Protein AF-A0A6M4IQW7-F1 (afdb_monomer_lite)

Organism: NCBI:txid2732249

Radius of gyration: 16.72 Å; chains: 1; bounding box: 55×42×32 Å

Structure (mmCIF, N/CA/C/O backbone):
data_AF-A0A6M4IQW7-F1
#
_entry.id   AF-A0A6M4IQW7-F1
#
loop_
_atom_site.group_PDB
_atom_site.id
_atom_site.type_symbol
_atom_site.label_atom_id
_atom_site.label_alt_id
_atom_site.label_comp_id
_atom_site.label_asym_id
_atom_site.label_entity_id
_atom_site.label_seq_id
_atom_site.pdbx_PDB_ins_code
_atom_site.Cartn_x
_atom_site.Cartn_y
_atom_site.Cartn_z
_atom_site.occupancy
_atom_site.B_iso_or_equiv
_atom_site.auth_seq_id
_atom_site.auth_comp_id
_atom_site.auth_asym_id
_atom_site.auth_atom_id
_atom_site.pdbx_PDB_model_num
ATOM 1 N N . MET A 1 1 ? 18.652 -32.441 -15.002 1.00 40.41 1 MET A N 1
ATOM 2 C CA . MET A 1 1 ? 18.021 -31.488 -15.936 1.00 40.41 1 MET A CA 1
ATOM 3 C C . MET A 1 1 ? 16.992 -30.716 -15.132 1.00 40.41 1 MET A C 1
ATOM 5 O O . MET A 1 1 ? 15.949 -31.271 -14.826 1.00 40.41 1 MET A O 1
ATOM 9 N N . THR A 1 2 ? 17.340 -29.529 -14.636 1.00 50.03 2 THR A N 1
ATOM 10 C CA . THR A 1 2 ? 16.383 -28.664 -13.934 1.00 50.03 2 THR A CA 1
ATOM 11 C C . THR A 1 2 ? 15.533 -27.973 -14.982 1.00 50.03 2 THR A C 1
ATOM 13 O O . THR A 1 2 ? 16.012 -27.096 -15.697 1.00 50.03 2 THR A O 1
ATOM 16 N N . ASP A 1 3 ? 14.300 -28.446 -15.095 1.00 48.16 3 ASP A N 1
ATOM 17 C CA . ASP A 1 3 ? 13.227 -27.860 -15.885 1.00 48.16 3 ASP A CA 1
ATOM 18 C C . ASP A 1 3 ? 12.799 -26.553 -15.198 1.00 48.16 3 ASP A C 1
ATOM 20 O O . ASP A 1 3 ? 11.866 -26.506 -14.396 1.00 48.16 3 ASP A O 1
ATOM 24 N N . SER A 1 4 ? 13.603 -25.503 -15.374 1.00 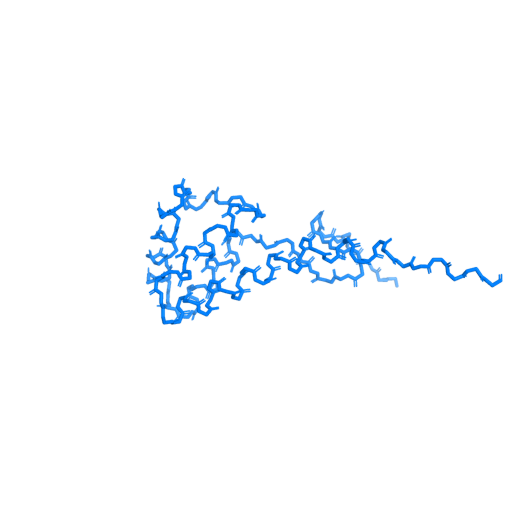54.91 4 SER A N 1
ATOM 25 C CA . SER A 1 4 ? 13.275 -24.178 -14.859 1.00 54.91 4 SER A CA 1
ATOM 26 C C . SER A 1 4 ? 12.244 -23.574 -15.796 1.00 54.91 4 SER A C 1
ATOM 28 O O . SER A 1 4 ? 12.590 -23.084 -16.872 1.00 54.91 4 SER A O 1
ATOM 30 N N . ALA A 1 5 ? 10.978 -23.622 -15.380 1.00 58.06 5 ALA A N 1
ATOM 31 C CA . ALA A 1 5 ? 9.914 -22.856 -16.010 1.00 58.06 5 ALA A CA 1
ATOM 32 C C . ALA A 1 5 ? 10.388 -21.406 -16.239 1.00 58.06 5 ALA A C 1
ATOM 34 O O . ALA A 1 5 ? 11.069 -20.849 -15.365 1.00 58.06 5 ALA A O 1
ATOM 35 N N . PRO A 1 6 ? 10.069 -20.797 -17.397 1.00 57.09 6 PRO A N 1
ATOM 36 C CA . PRO A 1 6 ? 10.473 -19.430 -17.670 1.00 57.09 6 PRO A CA 1
ATOM 37 C C . PRO A 1 6 ? 9.937 -18.525 -16.556 1.00 57.09 6 PRO A C 1
ATOM 39 O O . PRO A 1 6 ? 8.796 -18.705 -16.112 1.00 57.09 6 PRO A O 1
ATOM 42 N N . PRO A 1 7 ? 10.755 -17.582 -16.067 1.00 57.09 7 PRO A N 1
ATOM 43 C CA . PRO A 1 7 ? 10.317 -16.699 -15.009 1.00 57.09 7 PRO A CA 1
ATOM 44 C C . PRO A 1 7 ? 9.112 -15.871 -15.503 1.00 57.09 7 PRO A C 1
ATOM 46 O O . PRO A 1 7 ? 9.011 -15.598 -16.705 1.00 57.09 7 PRO A O 1
ATOM 49 N N . PRO A 1 8 ? 8.158 -15.519 -14.619 1.00 60.41 8 PRO A N 1
ATOM 50 C CA . PRO A 1 8 ? 6.973 -14.769 -15.016 1.00 60.41 8 PRO A CA 1
ATOM 51 C C . PRO A 1 8 ? 7.365 -13.483 -15.750 1.00 60.41 8 PRO A C 1
ATOM 53 O O . PRO A 1 8 ? 8.384 -12.876 -15.437 1.00 60.41 8 PRO A O 1
ATOM 56 N N . ALA A 1 9 ? 6.534 -13.050 -16.702 1.00 57.88 9 ALA A N 1
ATOM 57 C CA . ALA A 1 9 ? 6.839 -11.954 -17.632 1.00 57.88 9 ALA A CA 1
ATOM 58 C C . ALA A 1 9 ? 7.265 -10.620 -16.969 1.00 57.88 9 ALA A C 1
ATOM 60 O O . ALA A 1 9 ? 7.855 -9.779 -17.641 1.00 57.88 9 ALA A O 1
ATOM 61 N N . ASN A 1 10 ? 7.039 -10.456 -15.659 1.00 65.88 10 ASN A N 1
ATOM 62 C CA . ASN A 1 10 ? 7.346 -9.255 -14.880 1.00 65.88 10 ASN A CA 1
ATOM 63 C C . ASN A 1 10 ? 8.299 -9.560 -13.706 1.00 65.88 10 ASN A C 1
ATOM 65 O O . ASN A 1 10 ? 8.034 -9.186 -12.561 1.00 65.88 10 ASN A O 1
ATOM 69 N N . THR A 1 11 ? 9.381 -10.298 -13.966 1.00 73.25 11 THR A N 1
ATOM 70 C CA . THR A 1 11 ? 10.479 -10.484 -13.004 1.00 73.25 11 THR A CA 1
ATOM 71 C C . THR A 1 11 ? 11.766 -9.844 -13.479 1.00 73.25 11 THR A C 1
ATOM 73 O O . THR A 1 11 ? 12.075 -9.875 -14.669 1.00 73.25 11 THR A O 1
ATOM 76 N N . ILE A 1 12 ? 12.563 -9.343 -12.541 1.00 71.00 12 ILE A N 1
ATOM 77 C CA . ILE A 1 12 ? 13.886 -8.789 -12.838 1.00 71.00 12 ILE A CA 1
ATOM 78 C C . ILE A 1 12 ? 14.894 -9.948 -12.969 1.00 71.00 12 ILE A C 1
ATOM 80 O O . ILE A 1 12 ? 15.074 -10.686 -12.005 1.00 71.00 12 ILE A O 1
ATOM 84 N N . PRO A 1 13 ? 15.593 -10.137 -14.105 1.00 68.75 13 PRO A N 1
ATOM 85 C CA . PRO A 1 13 ? 16.574 -11.216 -14.254 1.00 68.75 13 PRO A CA 1
ATOM 86 C C . PRO A 1 13 ? 17.630 -11.214 -13.139 1.00 68.75 13 PRO A C 1
ATOM 88 O O . PRO A 1 13 ? 18.160 -10.167 -12.776 1.00 68.75 13 PRO A O 1
ATOM 91 N N . GLY A 1 14 ? 17.929 -12.387 -12.577 1.00 74.19 14 GLY A N 1
ATOM 92 C CA . GLY A 1 14 ? 18.855 -12.527 -11.442 1.00 74.19 14 GLY A CA 1
ATOM 93 C C . GLY A 1 14 ? 18.249 -12.197 -10.071 1.00 74.19 14 GLY A C 1
ATOM 94 O O . GLY A 1 14 ? 18.853 -12.525 -9.051 1.00 74.19 14 GLY A O 1
ATOM 95 N N . TYR A 1 15 ? 17.035 -11.640 -10.025 1.00 69.56 15 TYR A N 1
ATOM 96 C CA . TYR A 1 15 ? 16.298 -11.360 -8.797 1.00 69.56 15 TYR A CA 1
ATOM 97 C C . TYR A 1 15 ? 14.935 -12.057 -8.839 1.00 69.56 15 TYR A C 1
ATOM 99 O O . TYR A 1 15 ? 14.150 -11.880 -9.761 1.00 69.56 15 TYR A O 1
ATOM 107 N N . ASN A 1 16 ? 14.588 -12.825 -7.806 1.00 78.62 16 ASN A N 1
ATOM 108 C CA . ASN A 1 16 ? 13.254 -13.432 -7.706 1.00 78.62 16 ASN A CA 1
ATOM 109 C C . ASN A 1 16 ? 12.203 -12.409 -7.220 1.00 78.62 16 ASN A C 1
ATOM 111 O O . ASN A 1 16 ? 11.494 -12.636 -6.239 1.00 78.62 16 ASN A O 1
ATOM 115 N N . LEU A 1 17 ? 12.179 -11.233 -7.850 1.00 82.75 17 LEU A N 1
ATOM 116 C CA . LEU A 1 17 ? 11.282 -10.126 -7.541 1.00 82.75 17 LEU A CA 1
ATOM 117 C C . LEU A 1 17 ? 10.230 -10.013 -8.635 1.00 82.75 17 LEU A C 1
ATOM 119 O O . LEU A 1 17 ? 10.574 -9.885 -9.806 1.00 82.75 17 LEU A O 1
ATOM 123 N N . VAL A 1 18 ? 8.965 -10.036 -8.225 1.00 88.12 18 VAL A N 1
ATOM 124 C CA . VAL A 1 18 ? 7.792 -9.864 -9.088 1.00 88.12 18 VAL A CA 1
ATOM 125 C C . VAL A 1 18 ? 7.278 -8.434 -8.944 1.00 88.12 18 VAL A C 1
ATOM 127 O O . VAL A 1 18 ? 7.358 -7.862 -7.851 1.00 88.12 18 VAL A O 1
ATOM 130 N N . GLU A 1 19 ? 6.738 -7.873 -10.026 1.00 91.81 19 GLU A N 1
ATOM 131 C CA . GLU A 1 19 ? 6.078 -6.567 -10.002 1.00 91.81 19 GLU A CA 1
ATOM 132 C C . GLU A 1 19 ? 4.993 -6.501 -8.912 1.00 91.81 19 GLU A C 1
ATOM 134 O O . GLU A 1 19 ? 4.089 -7.343 -8.888 1.00 91.81 19 GLU A O 1
ATOM 139 N N . PRO A 1 20 ? 5.053 -5.514 -8.000 1.00 94.25 20 PRO A N 1
ATOM 140 C CA . PRO A 1 20 ? 4.036 -5.359 -6.971 1.00 94.25 20 PRO A CA 1
ATOM 141 C C . PRO A 1 20 ? 2.662 -5.067 -7.577 1.00 94.25 20 PRO A C 1
ATOM 143 O O . PRO A 1 20 ? 2.498 -4.105 -8.326 1.00 94.25 20 PRO A O 1
ATOM 146 N N . SER A 1 21 ? 1.664 -5.870 -7.206 1.00 96.75 21 SER A N 1
ATOM 147 C CA . SER A 1 21 ? 0.280 -5.698 -7.653 1.00 96.75 21 SER A CA 1
ATOM 148 C C . SER A 1 21 ? -0.620 -5.093 -6.571 1.00 96.75 21 SER A C 1
ATOM 150 O O . SER A 1 21 ? -0.321 -5.162 -5.372 1.00 96.75 21 SER A O 1
ATOM 152 N N . GLU A 1 22 ? -1.786 -4.574 -6.974 1.00 98.00 22 GLU A N 1
ATOM 153 C CA . GLU A 1 22 ? -2.849 -4.185 -6.036 1.00 98.00 22 GLU A CA 1
ATOM 154 C C . GLU A 1 22 ? -3.216 -5.333 -5.089 1.00 98.00 22 GLU A C 1
ATOM 156 O O . GLU A 1 22 ? -3.371 -5.130 -3.884 1.00 98.00 22 GLU A O 1
ATOM 161 N N . ARG A 1 23 ? -3.327 -6.557 -5.620 1.00 97.81 23 ARG A N 1
ATOM 162 C CA . ARG A 1 23 ? -3.689 -7.739 -4.834 1.00 97.81 23 ARG A CA 1
ATOM 163 C C . ARG A 1 23 ? -2.700 -7.966 -3.690 1.00 97.81 23 ARG A C 1
ATOM 165 O O . ARG A 1 23 ? -3.128 -8.249 -2.571 1.00 97.81 23 ARG A O 1
ATOM 172 N N . ASP A 1 24 ? -1.402 -7.819 -3.949 1.00 96.38 24 ASP A N 1
ATOM 173 C CA . ASP A 1 24 ? -0.353 -8.023 -2.943 1.00 96.38 24 ASP A CA 1
ATOM 174 C C . ASP A 1 24 ? -0.352 -6.923 -1.878 1.00 96.38 24 ASP A C 1
ATOM 176 O O . ASP A 1 24 ? -0.199 -7.202 -0.680 1.00 96.38 24 ASP A O 1
ATOM 180 N N . ALA A 1 25 ? -0.545 -5.674 -2.306 1.00 97.88 25 ALA A N 1
ATOM 181 C CA . ALA A 1 25 ? -0.631 -4.524 -1.416 1.00 97.88 25 ALA A CA 1
ATOM 182 C C . ALA A 1 25 ? -1.859 -4.638 -0.499 1.00 97.88 25 ALA A C 1
ATOM 184 O O . ALA A 1 25 ? -1.719 -4.615 0.727 1.00 97.88 25 ALA A O 1
ATOM 185 N N . ARG A 1 26 ? -3.041 -4.894 -1.070 1.00 98.25 26 ARG A N 1
ATOM 186 C CA . ARG A 1 26 ? -4.290 -5.096 -0.326 1.00 98.25 26 ARG A CA 1
ATOM 187 C C . ARG A 1 26 ? -4.189 -6.268 0.649 1.00 98.25 26 ARG A C 1
ATOM 189 O O . ARG A 1 26 ? -4.526 -6.108 1.820 1.00 98.25 26 ARG A O 1
ATOM 196 N N . ALA A 1 27 ? -3.641 -7.410 0.225 1.00 97.94 27 ALA A N 1
ATOM 197 C CA . ALA A 1 27 ? -3.416 -8.551 1.114 1.00 97.94 27 ALA A CA 1
ATOM 198 C C . ALA A 1 27 ? -2.497 -8.195 2.297 1.00 97.94 27 ALA A C 1
ATOM 200 O O . ALA A 1 27 ? -2.695 -8.671 3.413 1.00 97.94 27 ALA A O 1
ATOM 201 N N . THR A 1 28 ? -1.502 -7.332 2.083 1.00 97.50 28 THR A N 1
ATOM 202 C CA . THR A 1 28 ? -0.608 -6.861 3.151 1.00 97.50 28 THR A CA 1
ATOM 203 C C . THR A 1 28 ? -1.351 -6.013 4.181 1.00 97.50 28 THR A C 1
ATOM 205 O O . THR A 1 28 ? -1.185 -6.235 5.380 1.00 97.50 28 THR A O 1
ATOM 208 N N . VAL A 1 29 ? -2.230 -5.112 3.736 1.00 98.25 29 VAL A N 1
ATOM 209 C CA . VAL A 1 29 ? -3.083 -4.316 4.633 1.00 98.25 29 VAL A CA 1
ATOM 210 C C . VAL A 1 29 ? -4.051 -5.210 5.417 1.00 98.25 29 VAL A C 1
ATOM 212 O O . VAL A 1 29 ? -4.167 -5.083 6.638 1.00 98.25 29 VAL A O 1
ATOM 215 N N . GLN A 1 30 ? -4.690 -6.169 4.745 1.00 98.44 30 GLN A N 1
ATOM 216 C CA . GLN A 1 30 ? -5.615 -7.121 5.367 1.00 98.44 30 GLN A CA 1
ATOM 217 C C . GLN A 1 30 ? -4.950 -8.001 6.433 1.00 98.44 30 GLN A C 1
ATOM 219 O O . GLN A 1 30 ? -5.585 -8.310 7.438 1.00 98.44 30 GLN A O 1
ATOM 224 N N . ARG A 1 31 ? -3.677 -8.391 6.267 1.00 98.25 31 ARG A N 1
ATOM 225 C CA . ARG A 1 31 ? -2.957 -9.175 7.291 1.00 98.25 31 ARG A CA 1
ATOM 226 C C . ARG A 1 31 ? -2.811 -8.430 8.617 1.00 98.25 31 ARG A C 1
ATOM 228 O O . ARG A 1 31 ? -2.787 -9.074 9.658 1.00 98.25 31 ARG A O 1
ATOM 235 N N . VAL A 1 32 ? -2.704 -7.103 8.586 1.00 98.00 32 VAL A N 1
ATOM 236 C CA . VAL A 1 32 ? -2.501 -6.289 9.795 1.00 98.00 32 VAL A CA 1
ATOM 237 C C . VAL A 1 32 ? -3.821 -5.884 10.437 1.00 98.00 32 VAL A C 1
ATOM 239 O O . VAL A 1 32 ? -3.951 -5.931 11.656 1.00 98.00 32 VAL A O 1
ATOM 242 N N . PHE A 1 33 ? -4.806 -5.487 9.633 1.00 97.88 33 PHE A N 1
ATOM 243 C CA . PHE A 1 33 ? -6.067 -4.944 10.146 1.00 97.88 33 PHE A CA 1
ATOM 244 C C . PHE A 1 33 ? -7.225 -5.954 10.158 1.00 97.88 33 PHE A C 1
ATOM 246 O O . PHE A 1 33 ? -8.293 -5.656 10.696 1.00 97.88 33 PHE A O 1
ATOM 253 N N . GLY A 1 34 ? -7.033 -7.139 9.578 1.00 98.38 34 GLY A N 1
ATOM 254 C CA . GLY A 1 34 ? -8.106 -8.066 9.228 1.00 98.38 34 GLY A CA 1
ATOM 255 C C . GLY A 1 34 ? -8.747 -7.710 7.883 1.00 98.38 34 GLY A C 1
ATOM 256 O O . GLY A 1 34 ? -8.605 -6.592 7.388 1.00 98.38 34 GLY A O 1
ATOM 257 N N . ALA A 1 35 ? -9.467 -8.662 7.283 1.00 97.81 35 ALA A N 1
ATOM 258 C CA . ALA A 1 35 ? -10.019 -8.517 5.933 1.00 97.81 35 ALA A CA 1
ATOM 259 C C . ALA A 1 35 ? -10.939 -7.290 5.789 1.00 97.81 35 ALA A C 1
ATOM 261 O O . ALA A 1 35 ? -10.681 -6.427 4.956 1.00 97.81 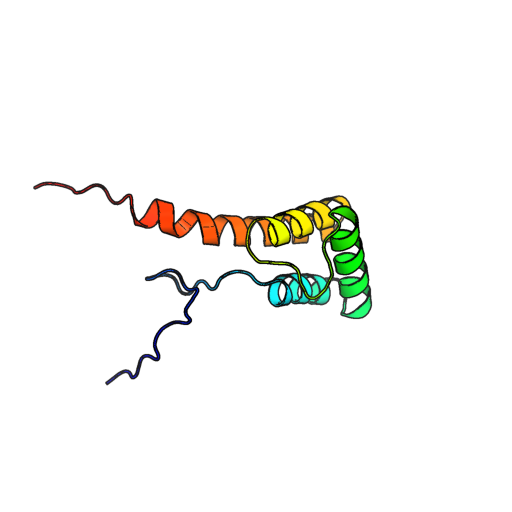35 ALA A O 1
ATOM 262 N N . ALA A 1 36 ? -11.957 -7.171 6.649 1.00 98.19 36 ALA A N 1
ATOM 263 C CA . ALA A 1 36 ? -12.951 -6.099 6.561 1.00 98.19 36 ALA A CA 1
ATOM 264 C C . ALA A 1 36 ? -12.343 -4.701 6.779 1.00 98.19 36 ALA A C 1
ATOM 266 O O . ALA A 1 36 ? -12.523 -3.805 5.957 1.00 98.19 36 ALA A O 1
ATOM 267 N N . ASN A 1 37 ? -11.575 -4.514 7.857 1.00 98.19 37 ASN A N 1
ATOM 268 C CA . ASN A 1 37 ? -10.950 -3.218 8.140 1.00 98.19 37 ASN A CA 1
ATOM 269 C C . ASN A 1 37 ? -9.832 -2.891 7.143 1.00 98.19 37 ASN A C 1
ATOM 271 O O . ASN A 1 37 ? -9.623 -1.725 6.815 1.00 98.19 37 ASN A O 1
ATOM 275 N N . GLY A 1 38 ? -9.106 -3.904 6.664 1.00 98.31 38 GLY A N 1
ATOM 276 C CA . GLY A 1 38 ? -8.088 -3.728 5.638 1.00 98.31 38 GLY A CA 1
ATOM 277 C C . GLY A 1 38 ? -8.687 -3.252 4.318 1.00 98.31 38 GLY A C 1
ATOM 278 O O . GLY A 1 38 ? -8.155 -2.322 3.716 1.00 98.31 38 GLY A O 1
ATOM 279 N N . ASP A 1 39 ? -9.829 -3.813 3.921 1.00 98.50 39 ASP A N 1
ATOM 280 C CA . ASP A 1 39 ? -10.571 -3.384 2.734 1.00 98.50 39 ASP A CA 1
ATOM 281 C C . ASP A 1 39 ? -11.104 -1.961 2.864 1.00 98.50 39 ASP A C 1
ATOM 283 O O . ASP A 1 39 ? -10.967 -1.175 1.928 1.00 98.50 39 ASP A O 1
ATOM 287 N N . ALA A 1 40 ? -11.650 -1.601 4.029 1.00 98.50 40 ALA A N 1
ATOM 288 C CA . ALA A 1 40 ? -12.113 -0.241 4.292 1.00 98.50 40 ALA A CA 1
ATOM 289 C C . ALA A 1 40 ? -10.969 0.780 4.171 1.00 98.50 40 ALA A C 1
ATOM 291 O O . ALA A 1 40 ? -11.106 1.794 3.489 1.00 98.50 40 ALA A O 1
ATOM 292 N N . ARG A 1 41 ? -9.807 0.485 4.766 1.00 98.50 41 ARG A N 1
ATOM 293 C CA . ARG A 1 41 ? -8.619 1.349 4.679 1.00 98.50 41 ARG A CA 1
ATOM 294 C C . ARG A 1 41 ? -8.065 1.448 3.264 1.00 98.50 41 ARG A C 1
ATOM 296 O O . ARG A 1 41 ? -7.691 2.539 2.842 1.00 98.50 41 ARG A O 1
ATOM 303 N N . TRP A 1 42 ? -8.010 0.333 2.537 1.00 98.56 42 TRP A N 1
ATOM 304 C CA . TRP A 1 42 ? -7.571 0.325 1.141 1.00 98.56 42 TRP A CA 1
ATOM 305 C C . TRP A 1 42 ? -8.507 1.155 0.261 1.00 98.56 42 TRP A C 1
ATOM 307 O O . TRP A 1 42 ? -8.045 1.992 -0.508 1.00 98.56 42 TRP A O 1
ATOM 317 N N . THR A 1 43 ? -9.819 0.979 0.432 1.00 98.69 43 THR A N 1
ATOM 318 C CA . THR A 1 43 ? -10.853 1.729 -0.294 1.00 98.69 43 THR A CA 1
ATOM 319 C C . THR A 1 43 ? -10.718 3.224 -0.034 1.00 98.69 43 THR A C 1
ATOM 321 O O . THR A 1 43 ? -10.604 3.992 -0.982 1.00 98.69 43 THR A O 1
ATOM 324 N N . GLN A 1 44 ? -10.591 3.627 1.233 1.00 98.62 44 GLN A N 1
ATOM 325 C CA . GLN A 1 44 ? -10.365 5.025 1.601 1.00 98.62 44 GLN A CA 1
ATOM 326 C C . GLN A 1 44 ? -9.081 5.594 0.972 1.00 98.62 44 GLN A C 1
ATOM 328 O O . GLN A 1 44 ? -9.065 6.729 0.507 1.00 98.62 44 GLN A O 1
ATOM 333 N N . ALA A 1 45 ? -7.990 4.822 0.940 1.00 98.62 45 ALA A N 1
ATOM 334 C CA . ALA A 1 45 ? -6.749 5.254 0.296 1.00 98.62 45 ALA A CA 1
ATOM 335 C C . ALA A 1 45 ? -6.915 5.438 -1.223 1.00 98.62 45 ALA A C 1
ATOM 337 O O . ALA A 1 45 ? -6.382 6.397 -1.773 1.00 98.62 45 ALA A O 1
ATOM 338 N N . CYS A 1 46 ? -7.672 4.556 -1.885 1.00 98.69 46 CYS A N 1
ATOM 339 C CA . CYS A 1 46 ? -7.991 4.680 -3.308 1.00 98.69 46 CYS A CA 1
ATOM 340 C C . CYS A 1 46 ? -8.833 5.933 -3.591 1.00 98.69 46 CYS A C 1
ATOM 342 O O . CYS A 1 46 ? -8.521 6.684 -4.513 1.00 98.69 46 CYS A O 1
ATOM 344 N N . GLU A 1 47 ? -9.850 6.199 -2.768 1.00 98.50 47 GLU A N 1
ATOM 345 C CA . GLU A 1 47 ? -10.717 7.379 -2.888 1.00 98.50 47 GLU A CA 1
ATOM 346 C C . GLU A 1 47 ? -9.926 8.691 -2.801 1.00 98.50 47 GLU A C 1
ATOM 348 O O . GLU A 1 47 ? -10.147 9.595 -3.604 1.00 98.50 47 GLU A O 1
ATOM 353 N N . LEU A 1 48 ? -8.948 8.780 -1.890 1.00 98.38 48 LEU A N 1
ATOM 354 C CA . LEU A 1 48 ? -8.098 9.968 -1.725 1.00 98.38 48 LEU A CA 1
ATOM 355 C C . LEU A 1 48 ? -7.297 10.341 -2.983 1.00 98.38 48 LEU A C 1
ATOM 357 O O . LEU A 1 48 ? -6.898 11.496 -3.126 1.00 98.38 48 LEU A O 1
ATOM 361 N N . VAL A 1 49 ? -7.057 9.387 -3.884 1.00 98.19 49 VAL A N 1
ATOM 362 C CA . VAL A 1 49 ? -6.311 9.599 -5.136 1.00 98.19 49 VAL A CA 1
ATOM 363 C C . VAL A 1 49 ? -7.169 9.384 -6.384 1.00 98.19 49 VAL A C 1
ATOM 365 O O . VAL A 1 49 ? -6.636 9.351 -7.488 1.00 98.19 49 VAL A O 1
ATOM 368 N N . ASN A 1 50 ? -8.494 9.279 -6.229 1.00 98.12 50 ASN A N 1
ATOM 369 C CA . ASN A 1 50 ? -9.446 8.985 -7.308 1.00 98.12 50 ASN A CA 1
ATOM 370 C C . ASN A 1 50 ? -9.144 7.684 -8.082 1.00 98.12 50 ASN A C 1
ATOM 372 O O . ASN A 1 50 ? -9.470 7.576 -9.264 1.00 98.12 50 ASN A O 1
ATOM 376 N N . ALA A 1 51 ? -8.542 6.693 -7.423 1.00 98.06 51 ALA A N 1
ATOM 377 C CA . ALA A 1 51 ? -8.314 5.370 -7.994 1.00 98.06 51 ALA A CA 1
ATOM 378 C C . ALA A 1 51 ? -9.512 4.447 -7.726 1.00 98.06 51 ALA A C 1
ATOM 380 O O . ALA A 1 51 ? -10.197 4.564 -6.705 1.00 98.06 51 ALA A O 1
ATOM 381 N N . ARG A 1 52 ? -9.764 3.492 -8.627 1.00 98.00 52 ARG A N 1
ATOM 382 C CA . ARG A 1 52 ? -10.837 2.500 -8.461 1.00 98.00 52 ARG A CA 1
ATOM 383 C C . ARG A 1 52 ? -10.297 1.243 -7.760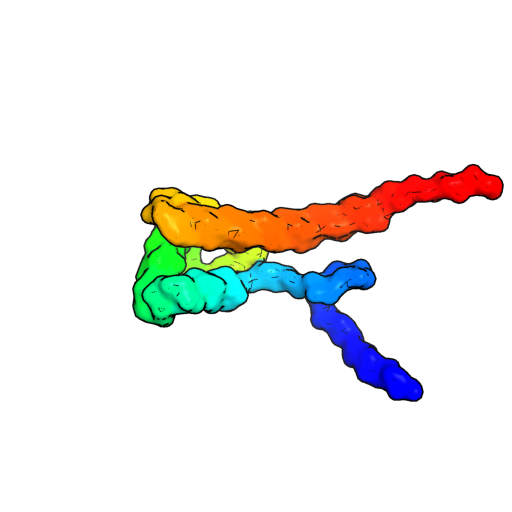 1.00 98.00 52 ARG A C 1
ATOM 385 O O . ARG A 1 52 ? -9.460 0.561 -8.350 1.00 98.00 52 ARG A O 1
ATOM 392 N N . PRO A 1 53 ? -10.815 0.860 -6.575 1.00 97.25 53 PRO A N 1
ATOM 393 C CA . PRO A 1 53 ? -10.434 -0.398 -5.934 1.00 97.25 53 PRO A CA 1
ATOM 394 C C . PRO A 1 53 ? -10.705 -1.609 -6.837 1.00 97.25 53 PRO A C 1
ATOM 396 O O . PRO A 1 53 ? -11.771 -1.719 -7.449 1.00 97.25 53 PRO A O 1
ATOM 399 N N . GLY A 1 54 ? -9.754 -2.538 -6.895 1.00 96.88 54 GLY A N 1
ATOM 400 C CA . GLY A 1 54 ? -9.772 -3.706 -7.777 1.00 96.88 54 GLY A CA 1
ATOM 401 C C . GLY A 1 54 ? -9.340 -3.413 -9.217 1.00 96.88 54 GLY A C 1
ATOM 402 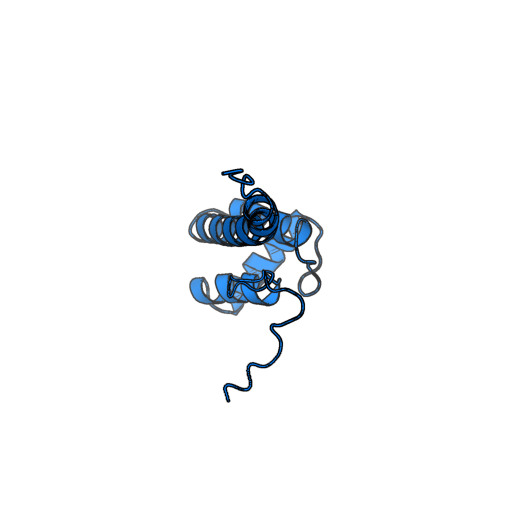O O . GLY A 1 54 ? -9.475 -4.280 -10.081 1.00 96.88 54 GLY A O 1
ATOM 403 N N . SER A 1 55 ? -8.889 -2.195 -9.511 1.00 97.44 55 SER A N 1
ATOM 404 C CA . SER A 1 55 ? -8.376 -1.791 -10.822 1.00 97.44 55 SER A CA 1
ATOM 405 C C . SER A 1 55 ? -7.203 -0.810 -10.712 1.00 97.44 55 SER A C 1
ATOM 407 O O . SER A 1 55 ? -6.977 -0.046 -11.643 1.00 97.44 55 SER A O 1
ATOM 409 N N . VAL A 1 56 ? -6.468 -0.825 -9.596 1.00 98.06 56 VAL A N 1
ATOM 410 C CA . VAL A 1 56 ? -5.294 0.035 -9.388 1.00 98.06 56 VAL A CA 1
ATOM 411 C C . VAL A 1 56 ? -4.125 -0.513 -10.206 1.00 98.06 56 VAL A C 1
ATOM 413 O O . VAL A 1 56 ? -3.667 -1.637 -9.967 1.00 98.06 56 VAL A O 1
ATOM 416 N N . ALA A 1 57 ? -3.627 0.266 -11.166 1.00 96.62 57 ALA A N 1
ATOM 417 C CA . ALA A 1 57 ? -2.509 -0.138 -12.003 1.00 96.62 57 ALA A CA 1
ATOM 418 C C . ALA A 1 57 ? -1.185 -0.182 -11.210 1.00 96.62 57 ALA A C 1
ATOM 420 O O . ALA A 1 57 ? -0.978 0.623 -10.295 1.00 96.62 57 ALA A O 1
ATOM 421 N N . PRO A 1 58 ? -0.253 -1.090 -11.560 1.00 94.75 58 PRO A N 1
ATOM 422 C CA . PRO A 1 58 ? 1.111 -1.065 -11.037 1.00 94.75 58 PRO A CA 1
ATOM 423 C C . PRO A 1 58 ? 1.830 0.270 -11.301 1.00 94.75 58 PRO A C 1
ATOM 425 O O . PRO A 1 58 ? 1.399 1.095 -12.107 1.00 94.75 58 PRO A O 1
ATOM 428 N N . GLY A 1 59 ? 2.963 0.482 -10.631 1.00 94.00 59 GLY A N 1
ATOM 429 C CA . GLY A 1 59 ? 3.774 1.686 -10.811 1.00 94.00 59 GLY A CA 1
ATOM 430 C C . GLY A 1 59 ? 3.238 2.882 -10.032 1.00 94.00 59 GLY A C 1
ATOM 431 O O . GLY A 1 59 ? 3.047 2.799 -8.817 1.00 94.00 59 GLY A O 1
ATOM 432 N N . ASP A 1 60 ? 3.051 4.014 -10.713 1.00 96.00 60 ASP A N 1
ATOM 433 C CA . ASP A 1 60 ? 2.730 5.289 -10.064 1.00 96.00 60 ASP A CA 1
ATOM 434 C C . ASP A 1 60 ? 1.333 5.330 -9.436 1.00 96.00 60 ASP A C 1
ATOM 436 O O . ASP A 1 60 ? 1.180 5.932 -8.374 1.00 96.00 60 ASP A O 1
ATOM 440 N N . GLU A 1 61 ? 0.331 4.667 -10.022 1.00 97.62 61 GLU A N 1
ATOM 441 C CA . GLU A 1 61 ? -1.021 4.639 -9.446 1.00 97.62 61 GLU A CA 1
ATOM 442 C C . GLU A 1 61 ? -1.031 3.851 -8.126 1.00 97.62 61 GLU A C 1
ATOM 444 O O . GLU A 1 61 ? -1.442 4.374 -7.087 1.00 97.62 61 GLU A O 1
ATOM 449 N N . LEU A 1 62 ? -0.465 2.638 -8.116 1.00 98.31 62 LEU A N 1
ATOM 450 C CA . LEU A 1 62 ? -0.286 1.856 -6.889 1.00 98.31 62 LEU A CA 1
ATOM 451 C C . LEU A 1 62 ? 0.570 2.592 -5.847 1.00 98.31 62 LEU A C 1
ATOM 453 O O . LEU A 1 62 ? 0.286 2.518 -4.647 1.00 98.31 62 LEU A O 1
ATOM 457 N N . ARG A 1 63 ? 1.596 3.334 -6.284 1.00 98.06 63 ARG A N 1
ATOM 458 C CA . ARG A 1 63 ? 2.427 4.168 -5.403 1.00 98.06 63 ARG A CA 1
ATOM 459 C C . ARG A 1 63 ? 1.624 5.306 -4.776 1.00 98.06 63 ARG A C 1
ATOM 461 O O . ARG A 1 63 ? 1.760 5.542 -3.578 1.00 98.06 63 ARG A O 1
ATOM 468 N N . ALA A 1 64 ? 0.770 5.976 -5.549 1.00 98.31 64 ALA A N 1
ATOM 469 C CA . ALA A 1 64 ? -0.103 7.035 -5.053 1.00 98.31 64 ALA A CA 1
ATOM 470 C C . ALA A 1 64 ? -1.084 6.504 -3.995 1.00 98.31 64 ALA A C 1
ATOM 472 O O . ALA A 1 64 ? -1.221 7.110 -2.931 1.00 98.31 64 ALA A O 1
ATOM 473 N N . VAL A 1 65 ? -1.688 5.332 -4.225 1.00 98.62 65 VAL A N 1
ATOM 474 C CA . VAL A 1 65 ? -2.554 4.668 -3.232 1.00 98.62 65 VAL A CA 1
ATOM 475 C C . VAL A 1 65 ? -1.771 4.312 -1.962 1.00 98.62 65 VAL A C 1
ATOM 477 O O . VAL A 1 65 ? -2.251 4.548 -0.853 1.00 98.62 65 VAL A O 1
ATOM 480 N N . ALA A 1 66 ? -0.544 3.797 -2.088 1.00 98.31 66 ALA A N 1
ATOM 481 C CA . ALA A 1 66 ? 0.310 3.494 -0.937 1.00 98.31 66 ALA A CA 1
ATOM 482 C C . ALA A 1 66 ? 0.669 4.752 -0.121 1.00 98.31 66 ALA A C 1
ATOM 484 O O . ALA A 1 66 ? 0.633 4.722 1.112 1.00 98.31 66 ALA A O 1
ATOM 485 N N . ALA A 1 67 ? 0.956 5.872 -0.789 1.00 98.12 67 ALA A N 1
ATOM 486 C CA . ALA A 1 67 ? 1.193 7.156 -0.136 1.00 98.12 67 ALA A CA 1
ATOM 487 C C . ALA A 1 67 ? -0.069 7.680 0.577 1.00 98.12 67 ALA A C 1
ATOM 489 O O . ALA A 1 67 ? 0.014 8.135 1.719 1.00 98.12 67 ALA A O 1
ATOM 490 N N . ALA A 1 68 ? -1.246 7.550 -0.043 1.00 98.38 68 ALA A N 1
ATOM 491 C CA . ALA A 1 68 ? -2.527 7.945 0.544 1.00 98.38 68 ALA A CA 1
ATOM 492 C C . ALA A 1 68 ? -2.927 7.084 1.751 1.00 98.38 68 ALA A C 1
ATOM 494 O O . ALA A 1 68 ? -3.426 7.606 2.749 1.00 98.38 68 ALA A O 1
ATOM 495 N N . LEU A 1 69 ? -2.634 5.780 1.718 1.00 98.25 69 LEU A N 1
ATOM 496 C CA . LEU A 1 69 ? -2.731 4.911 2.894 1.00 98.25 69 LEU A CA 1
ATOM 497 C C . LEU A 1 69 ? -1.849 5.441 4.035 1.00 98.25 69 LEU A C 1
ATOM 499 O O . LEU A 1 69 ? -2.236 5.391 5.204 1.00 98.25 69 LEU A O 1
ATOM 503 N N . GLY A 1 70 ? -0.696 6.013 3.677 1.00 97.12 70 GLY A N 1
ATOM 504 C CA . GLY A 1 70 ? 0.235 6.656 4.590 1.00 97.12 70 GLY A CA 1
ATOM 505 C C . GLY A 1 70 ? -0.383 7.782 5.431 1.00 97.12 70 GLY A C 1
ATOM 506 O O . GLY A 1 70 ? -0.091 7.912 6.622 1.00 97.12 70 GLY A O 1
ATOM 507 N N . LEU A 1 71 ? -1.294 8.552 4.827 1.00 97.62 71 LEU A N 1
ATOM 508 C CA . LEU A 1 71 ? -1.975 9.695 5.446 1.00 97.62 71 LEU A CA 1
ATOM 509 C C . LEU A 1 71 ? -2.977 9.293 6.540 1.00 97.62 71 LEU A C 1
ATOM 511 O O . LEU A 1 71 ? -3.361 10.128 7.353 1.00 97.62 71 LEU A O 1
ATOM 515 N N . GLN A 1 72 ? -3.382 8.020 6.602 1.00 97.12 72 GLN A N 1
ATOM 516 C CA . GLN A 1 72 ? -4.323 7.525 7.615 1.00 97.12 72 GLN A CA 1
ATOM 517 C C . GLN A 1 72 ? -3.685 7.337 9.006 1.00 97.12 72 GLN A C 1
ATOM 519 O O . GLN A 1 72 ? -4.394 7.048 9.972 1.00 97.12 72 GLN A O 1
ATOM 524 N N . GLY A 1 73 ? -2.359 7.479 9.121 1.00 94.19 73 GLY A N 1
ATOM 525 C CA . GLY A 1 73 ? -1.630 7.414 10.388 1.00 94.19 73 GLY A CA 1
ATOM 526 C C . GLY A 1 73 ? -1.480 6.005 10.984 1.00 94.19 73 GLY A C 1
ATOM 527 O O . GLY A 1 73 ? -1.926 4.996 10.432 1.00 94.19 73 GLY A O 1
ATOM 528 N N . GLY A 1 74 ? -0.808 5.926 12.137 1.00 96.62 74 GLY A N 1
ATOM 529 C CA . GLY A 1 74 ? -0.607 4.679 12.887 1.00 96.62 74 GLY A CA 1
ATOM 530 C C . GLY A 1 74 ? 0.021 3.556 12.052 1.00 96.62 74 GLY A C 1
ATOM 531 O O . GLY A 1 74 ? 0.927 3.786 11.256 1.00 96.62 74 GLY A O 1
ATOM 532 N N . ALA A 1 75 ? -0.484 2.329 12.202 1.00 97.00 75 ALA A N 1
ATOM 533 C CA . ALA A 1 75 ? 0.014 1.179 11.442 1.00 97.00 75 ALA A CA 1
ATOM 534 C C . ALA A 1 75 ? -0.207 1.310 9.919 1.00 97.00 75 ALA A C 1
ATOM 536 O O . ALA A 1 75 ? 0.546 0.722 9.145 1.00 97.00 75 ALA A O 1
ATOM 537 N N . ALA A 1 76 ? -1.188 2.104 9.468 1.00 97.25 76 ALA A N 1
ATOM 538 C CA . ALA A 1 76 ? -1.419 2.330 8.041 1.00 97.25 76 ALA A CA 1
ATOM 539 C C . ALA A 1 76 ? -0.286 3.166 7.426 1.00 97.25 76 ALA A C 1
ATOM 541 O O . ALA A 1 76 ? 0.157 2.854 6.323 1.00 97.25 76 ALA A O 1
ATOM 542 N N . ALA A 1 77 ? 0.268 4.124 8.184 1.00 97.31 77 ALA A N 1
ATOM 543 C CA . ALA A 1 77 ? 1.457 4.886 7.796 1.00 97.31 77 ALA A CA 1
ATOM 544 C C . ALA A 1 77 ? 2.659 3.982 7.495 1.00 97.31 77 ALA A C 1
ATOM 546 O O . ALA A 1 77 ? 3.284 4.080 6.436 1.00 97.31 77 ALA A O 1
ATOM 547 N N . THR A 1 78 ? 2.947 3.049 8.404 1.00 98.00 78 THR A N 1
ATOM 548 C CA . THR A 1 78 ? 4.045 2.088 8.244 1.00 98.00 78 THR A CA 1
ATOM 549 C C . THR A 1 78 ? 3.829 1.169 7.043 1.00 98.00 78 THR A C 1
ATOM 551 O O . THR A 1 78 ? 4.763 0.937 6.274 1.00 98.00 78 THR A O 1
ATOM 554 N N . LEU A 1 79 ? 2.606 0.665 6.849 1.00 97.75 79 LEU A N 1
ATOM 555 C CA . LEU A 1 79 ? 2.289 -0.198 5.711 1.00 97.75 79 LEU A CA 1
ATOM 556 C C . LEU A 1 79 ? 2.367 0.538 4.377 1.00 97.75 79 LEU A C 1
ATOM 558 O O . LEU A 1 79 ? 2.970 0.009 3.446 1.00 97.75 79 LEU A O 1
ATOM 562 N N . GLY A 1 80 ? 1.824 1.756 4.299 1.00 97.69 80 GLY A N 1
ATOM 563 C CA . GLY A 1 80 ? 1.924 2.605 3.114 1.00 97.69 80 GLY A CA 1
ATOM 564 C C . GLY A 1 80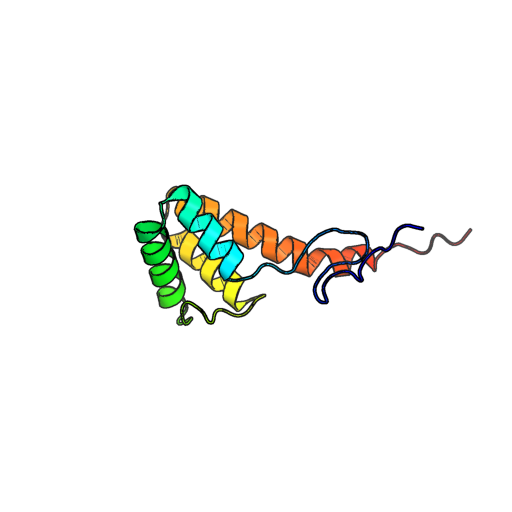 ? 3.379 2.794 2.700 1.00 97.69 80 GLY A C 1
ATOM 565 O O . GLY A 1 80 ? 3.748 2.476 1.571 1.00 97.69 80 GLY A O 1
ATOM 566 N N . ARG A 1 81 ? 4.248 3.162 3.653 1.00 97.56 81 ARG A N 1
ATOM 567 C CA . ARG A 1 81 ? 5.683 3.325 3.386 1.00 97.56 81 ARG A CA 1
ATOM 568 C C . ARG A 1 81 ? 6.371 2.024 2.966 1.00 97.56 81 ARG A C 1
ATOM 570 O O . ARG A 1 81 ? 7.220 2.043 2.080 1.00 97.56 81 ARG A O 1
ATOM 577 N N . SER A 1 82 ? 6.021 0.895 3.583 1.00 97.81 82 SER A N 1
ATOM 578 C CA . SER A 1 82 ? 6.581 -0.417 3.228 1.00 97.81 82 SER A CA 1
ATOM 579 C C . SER A 1 82 ? 6.226 -0.832 1.795 1.00 97.81 82 SER A C 1
ATOM 581 O O . SER A 1 82 ? 7.102 -1.285 1.054 1.00 97.81 82 SER A O 1
ATOM 583 N N . ILE A 1 83 ? 4.967 -0.640 1.390 1.00 97.56 83 ILE A N 1
ATOM 584 C CA . ILE A 1 83 ? 4.498 -0.911 0.025 1.00 97.56 83 ILE A CA 1
ATOM 585 C C . ILE A 1 83 ? 5.215 0.010 -0.967 1.00 97.56 83 ILE A C 1
ATOM 587 O O . ILE A 1 83 ? 5.728 -0.460 -1.980 1.00 97.56 83 ILE A O 1
ATOM 591 N N . GLU A 1 84 ? 5.319 1.298 -0.642 1.00 96.69 84 GLU A N 1
ATOM 592 C CA . GLU A 1 84 ? 5.993 2.295 -1.474 1.00 96.69 84 GLU A CA 1
ATOM 593 C C . GLU A 1 84 ? 7.468 1.942 -1.722 1.00 96.69 84 GLU A C 1
ATOM 595 O O . GLU A 1 84 ? 7.935 1.987 -2.859 1.00 96.69 84 GLU A O 1
ATOM 600 N N . ILE A 1 85 ? 8.193 1.514 -0.680 1.00 95.19 85 ILE A N 1
ATOM 601 C CA . ILE A 1 85 ? 9.582 1.050 -0.806 1.00 95.19 85 ILE A CA 1
ATOM 602 C C . ILE A 1 85 ? 9.661 -0.150 -1.747 1.00 95.19 85 ILE A C 1
ATOM 604 O O . ILE A 1 85 ? 10.500 -0.152 -2.640 1.00 95.19 85 ILE A O 1
ATOM 608 N N . ARG A 1 86 ? 8.782 -1.149 -1.599 1.00 93.88 86 ARG A N 1
ATOM 609 C CA . ARG A 1 86 ? 8.788 -2.333 -2.472 1.00 93.88 86 ARG A CA 1
ATOM 610 C C . ARG A 1 86 ? 8.554 -1.964 -3.943 1.00 93.88 86 ARG A C 1
ATOM 612 O O . ARG A 1 86 ? 9.231 -2.516 -4.807 1.00 93.88 86 ARG A O 1
ATOM 619 N N . ILE A 1 87 ? 7.639 -1.032 -4.212 1.00 94.62 87 ILE A N 1
ATOM 620 C CA . ILE A 1 87 ? 7.388 -0.488 -5.556 1.00 94.62 87 ILE A CA 1
ATOM 621 C C . ILE A 1 87 ? 8.657 0.175 -6.093 1.00 94.62 87 ILE A C 1
ATOM 623 O O . ILE A 1 87 ? 9.158 -0.218 -7.144 1.00 94.62 87 ILE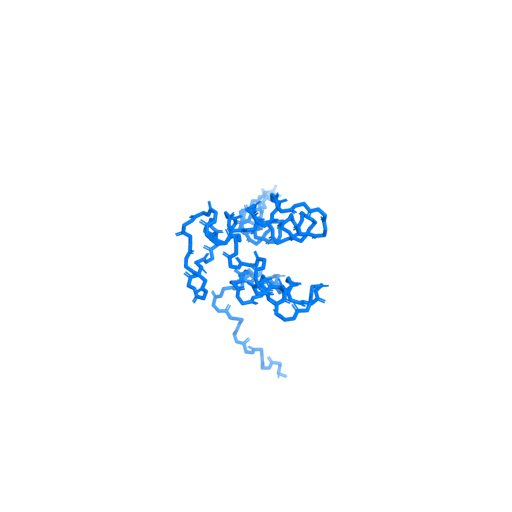 A O 1
ATOM 627 N N . LEU A 1 88 ? 9.222 1.127 -5.347 1.00 92.19 88 LEU A N 1
ATOM 628 C CA . LEU A 1 88 ? 10.431 1.844 -5.752 1.00 92.19 88 LEU A CA 1
ATOM 629 C C . LEU A 1 88 ? 11.602 0.893 -6.007 1.00 92.19 88 LEU A C 1
ATOM 631 O O . LEU A 1 88 ? 12.270 1.009 -7.027 1.00 92.19 88 LEU A O 1
ATOM 635 N N . THR A 1 89 ? 11.819 -0.081 -5.123 1.00 90.62 89 THR A N 1
ATOM 636 C CA . THR A 1 89 ? 12.865 -1.094 -5.284 1.00 90.62 89 THR A CA 1
ATOM 637 C C . THR A 1 89 ? 12.685 -1.882 -6.578 1.00 90.62 89 THR A C 1
ATOM 639 O O . THR A 1 89 ? 13.654 -2.031 -7.318 1.00 90.62 89 THR A O 1
ATOM 642 N N . TYR A 1 90 ? 11.470 -2.343 -6.889 1.00 90.81 90 TYR A N 1
ATOM 643 C CA . TYR A 1 90 ? 11.214 -3.080 -8.127 1.00 90.81 90 TYR A CA 1
ATOM 644 C C . TYR A 1 90 ? 11.516 -2.232 -9.374 1.00 90.81 90 TYR A C 1
ATOM 646 O O . TYR A 1 90 ? 12.217 -2.695 -10.267 1.00 90.81 90 TYR A O 1
ATOM 654 N N . TYR A 1 91 ? 11.063 -0.976 -9.428 1.00 87.56 91 TYR A N 1
ATOM 655 C CA . TYR A 1 91 ? 11.264 -0.139 -10.620 1.00 87.56 91 TYR A CA 1
ATOM 656 C C . TYR A 1 91 ? 12.670 0.476 -10.733 1.00 87.56 91 TYR A C 1
ATOM 658 O O . TYR A 1 91 ? 13.075 0.858 -11.828 1.00 87.56 91 TYR A O 1
ATOM 666 N N . GLN A 1 92 ? 13.439 0.562 -9.642 1.00 85.81 92 GLN A N 1
ATOM 667 C CA . GLN A 1 92 ? 14.799 1.122 -9.659 1.00 85.81 92 GLN A CA 1
ATOM 668 C C . GLN A 1 92 ? 15.903 0.071 -9.856 1.00 85.81 92 GLN A C 1
ATOM 670 O O . GLN A 1 92 ? 16.953 0.396 -10.408 1.00 85.81 92 GLN A O 1
ATOM 675 N N . LEU A 1 93 ? 15.687 -1.186 -9.450 1.00 79.31 93 LEU A N 1
ATOM 676 C CA . LEU A 1 93 ? 16.688 -2.258 -9.570 1.00 79.31 93 LEU A CA 1
ATOM 677 C C . LEU A 1 93 ? 17.166 -2.550 -11.010 1.00 79.31 93 LEU A C 1
ATOM 679 O O . LEU A 1 93 ? 18.365 -2.754 -11.200 1.00 79.31 93 LEU A O 1
ATOM 683 N N . PRO A 1 94 ? 16.309 -2.546 -12.049 1.00 70.81 94 PRO A N 1
ATOM 684 C CA . PRO A 1 94 ? 16.765 -2.772 -13.423 1.00 70.81 94 PRO A CA 1
ATOM 685 C C . PRO A 1 94 ? 17.721 -1.675 -13.925 1.00 70.81 94 PRO A C 1
ATOM 687 O O . PRO A 1 94 ? 18.618 -1.939 -14.730 1.00 70.81 94 PRO A O 1
ATOM 690 N N . LEU A 1 95 ? 17.559 -0.445 -13.420 1.00 61.12 95 LEU A N 1
ATOM 691 C CA . LEU A 1 95 ? 18.373 0.714 -13.798 1.00 61.12 95 LEU A CA 1
ATOM 692 C C . LEU A 1 95 ? 19.779 0.646 -13.186 1.00 61.12 95 LEU A C 1
ATOM 694 O O . LEU A 1 95 ? 20.757 1.034 -13.824 1.00 61.12 95 LEU A O 1
ATOM 698 N N . THR A 1 96 ? 19.909 0.103 -11.975 1.00 59.59 96 THR A N 1
ATOM 699 C CA . THR A 1 96 ? 21.213 -0.081 -11.323 1.00 59.59 96 THR A CA 1
ATOM 700 C C . THR A 1 96 ? 21.955 -1.311 -11.844 1.00 59.59 96 THR A C 1
ATOM 702 O O . THR A 1 96 ? 23.168 -1.244 -12.028 1.00 59.59 96 THR A O 1
ATOM 705 N N . ALA A 1 97 ? 21.250 -2.401 -12.164 1.00 57.16 97 ALA A N 1
ATOM 706 C CA . ALA A 1 97 ? 21.856 -3.615 -12.723 1.00 57.16 97 ALA A CA 1
ATOM 707 C C . ALA A 1 97 ? 22.463 -3.402 -14.125 1.00 57.16 97 ALA A C 1
ATOM 709 O O . ALA A 1 97 ? 23.457 -4.032 -14.469 1.00 57.16 97 ALA A O 1
ATOM 710 N N . SER A 1 98 ? 21.915 -2.470 -14.911 1.00 54.50 98 SER A N 1
ATOM 711 C CA . SER A 1 98 ? 22.435 -2.111 -16.242 1.00 54.50 98 SER A CA 1
ATOM 712 C C . SER A 1 98 ? 23.663 -1.187 -16.194 1.00 54.50 98 SER A C 1
ATOM 714 O O . SER A 1 98 ? 24.264 -0.904 -17.226 1.00 54.50 98 SER A O 1
ATOM 716 N N . SER A 1 99 ? 24.037 -0.706 -15.004 1.00 52.44 99 SER A N 1
ATOM 717 C CA . SER A 1 99 ? 25.105 0.278 -14.792 1.00 52.44 99 SER A CA 1
ATOM 718 C C . SER A 1 99 ? 26.434 -0.355 -14.354 1.00 52.44 99 SER A C 1
ATOM 720 O O . SER A 1 99 ? 27.252 0.322 -13.734 1.00 52.44 99 SER A O 1
ATOM 722 N N . THR A 1 100 ? 26.665 -1.647 -14.621 1.00 47.81 100 THR A N 1
ATOM 723 C CA . THR A 1 100 ? 27.968 -2.271 -14.340 1.00 47.81 100 THR A CA 1
ATOM 724 C C . THR A 1 100 ? 29.044 -1.577 -15.187 1.00 47.81 100 THR A C 1
ATOM 726 O O . THR A 1 100 ? 28.955 -1.631 -16.416 1.00 47.81 100 THR A O 1
ATOM 729 N N . PRO A 1 101 ? 30.045 -0.904 -14.588 1.00 48.75 101 PRO A N 1
ATOM 730 C CA . PRO A 1 101 ? 31.126 -0.324 -15.366 1.00 48.75 101 PRO A CA 1
ATOM 731 C C . PRO A 1 101 ? 31.884 -1.458 -16.058 1.00 48.75 101 PRO A C 1
ATOM 733 O O . PRO A 1 101 ? 32.295 -2.421 -15.412 1.00 48.75 101 PRO A O 1
ATOM 736 N N . SER A 1 102 ? 32.049 -1.356 -17.378 1.00 46.41 102 SER A N 1
ATOM 737 C CA . SER A 1 102 ? 33.003 -2.185 -18.110 1.00 46.41 102 SER A CA 1
ATOM 738 C C . SER A 1 102 ? 34.401 -1.878 -17.580 1.00 46.41 102 SER A C 1
ATOM 740 O O . SER A 1 102 ? 35.013 -0.878 -17.949 1.00 46.41 102 SER A O 1
ATOM 742 N N . GLU A 1 103 ? 34.890 -2.723 -16.680 1.00 48.81 103 GLU A N 1
ATOM 743 C CA . GLU A 1 103 ? 36.298 -2.769 -16.312 1.00 48.81 103 GLU A CA 1
ATOM 744 C C . GLU A 1 103 ? 37.060 -3.342 -17.515 1.00 48.81 103 GLU A C 1
ATOM 746 O O . GLU A 1 103 ? 37.111 -4.548 -17.746 1.00 48.81 103 GLU A O 1
ATOM 751 N N . THR A 1 104 ? 37.561 -2.444 -18.361 1.00 46.28 104 THR A N 1
ATOM 752 C CA . THR A 1 104 ? 38.553 -2.761 -19.392 1.00 46.28 104 THR A CA 1
ATOM 753 C C . THR A 1 104 ? 39.862 -3.116 -18.688 1.00 46.28 104 THR A C 1
ATOM 755 O O . THR A 1 104 ? 40.469 -2.242 -18.066 1.00 46.28 104 THR A O 1
ATOM 758 N N . VAL A 1 105 ? 40.272 -4.382 -18.779 1.00 51.06 105 VAL A N 1
ATOM 759 C CA . VAL A 1 105 ? 41.646 -4.840 -18.514 1.00 51.06 105 VAL A CA 1
ATOM 760 C C . VAL A 1 105 ? 42.354 -5.022 -19.846 1.00 51.06 105 VAL A C 1
ATOM 762 O O . VAL A 1 105 ? 41.723 -5.609 -20.756 1.00 51.06 105 VAL A O 1
#

pLDDT: mean 86.18, std 17.89, range [40.41, 98.69]

Sequence (105 aa):
MTDSAPPPANTIPGYNLVEPSERDARATVQRVFGAANGDARWTQACELVNARPGSVAPGDELRAVAAALGLQGGAAATLGRSIEIRILTYYQLPLTASSTPSETV

Secondary structure (DSSP, 8-state):
-----PPPTTB-TTS--BPPPHHHHHHHHHHHH-HHHHHHHHHHHHHHTTPPTT-PPTTHHHHHHHHHHHTT-HHHHHHHHHHHHHHHHHHHHHHHHTT------

Foldseek 3Di:
DPPPDPQPPADDPPDNAGFDDLVNLLVLQCVVLNNPVSVVLLCQLCVVVVHDRPPQDTDPSQLSSLVSLLVVDDVSVVSSVVSNVSSCCSVCVNVVVVPPDPPDD